Protein AF-Q207V2-F1 (afdb_monomer_lite)

Radius of gyration: 13.91 Å; chains: 1; bounding box: 37×27×40 Å

Foldseek 3Di:
DDAFAAEDDPDPHACLVPQLLVVLLVRLVVCVVVVHQAYEYAHDDQAFLRHGPPDHLVVNLVSLQNSLVNNLVSNDPRRAYEYAAEPQQADDACDQPGRNGNHRGVVVNCVRRVVSHPYYNYDPDD

Sequence (126 aa):
GAVVTVSLGGSTDSPWDKDPTTVGKQVAAWVVAQHLDGVDFDLENLAAGFTAGGMSAQQTVNWIATVSQTASQAIGNGAIISHAPQGPYFGPIGATNTWTGSTGGYASVEKQAGSYITFYNVQFYN

pLDDT: mean 97.13, std 2.63, range [80.75, 98.94]

Secondary structure (DSSP, 8-state):
----EEEEE-TT--GGGS-HHHHHHHHHHHHHHTT-SEEEEE---PBTTTBBTTB-HHHHHHHHHHHHHHHHHHH-TT-EEEE--BGGGB--TT-SSSTTGGGTBHHHHHHHHGGG--EE--B---

Organism: Physarum polycephalum (NCBI:txid5791)

InterPro domains:
  IPR001223 Glycoside hydrolase family 18, catalytic domain [PS51910] (1-126)
  IPR001579 Glycosyl hydrolase family 18, active site [PS01095] (36-44)
  IPR017853 Glycoside hydrolase superfamily [SSF51445] (2-126)

Structure (mmCIF, N/CA/C/O backbone):
data_AF-Q207V2-F1
#
_entry.id   AF-Q207V2-F1
#
loop_
_atom_site.group_PDB
_atom_site.id
_atom_site.type_symbol
_atom_site.label_atom_id
_atom_site.label_alt_id
_atom_site.label_comp_id
_atom_site.label_asym_id
_atom_site.label_entity_id
_atom_site.label_seq_id
_atom_site.pdbx_PDB_ins_code
_atom_site.Cartn_x
_atom_site.Cartn_y
_atom_site.Cartn_z
_atom_site.occupancy
_atom_site.B_iso_or_equiv
_atom_site.auth_seq_id
_atom_site.auth_comp_id
_atom_site.auth_asym_id
_atom_site.auth_atom_id
_atom_site.pdbx_PDB_model_num
ATOM 1 N N . GLY A 1 1 ? -4.101 -7.800 24.129 1.00 89.56 1 GLY A N 1
ATOM 2 C CA . GLY A 1 1 ? -4.801 -8.984 23.593 1.00 89.56 1 GLY A CA 1
ATOM 3 C C . GLY A 1 1 ? -4.189 -9.350 22.259 1.00 89.56 1 GLY A C 1
ATOM 4 O O . GLY A 1 1 ? -3.174 -8.755 21.913 1.00 89.56 1 GLY A O 1
ATOM 5 N N . ALA A 1 2 ? -4.771 -10.311 21.540 1.00 94.44 2 ALA A N 1
ATOM 6 C CA . ALA A 1 2 ? -4.440 -10.524 20.130 1.00 94.44 2 ALA A CA 1
ATOM 7 C C . ALA A 1 2 ? -4.988 -9.366 19.279 1.00 94.44 2 ALA A C 1
ATOM 9 O O . ALA A 1 2 ? -5.979 -8.756 19.675 1.00 94.44 2 ALA A O 1
ATOM 10 N N . VAL A 1 3 ? -4.330 -9.087 18.153 1.00 97.19 3 VAL A N 1
ATOM 11 C CA . VAL A 1 3 ? -4.760 -8.115 17.136 1.00 97.19 3 VAL A CA 1
ATOM 12 C C . VAL A 1 3 ? -5.492 -8.873 16.032 1.00 97.19 3 VAL A C 1
ATOM 14 O O . VAL A 1 3 ? -5.018 -9.928 15.606 1.00 97.19 3 VAL A O 1
ATOM 17 N N . VAL A 1 4 ? -6.624 -8.347 15.571 1.00 98.00 4 VAL A N 1
ATOM 18 C CA . VAL A 1 4 ? -7.422 -8.914 14.480 1.00 98.00 4 VAL A CA 1
ATOM 19 C C . VAL A 1 4 ? -7.606 -7.866 13.388 1.00 98.00 4 VAL A C 1
ATOM 21 O O . VAL A 1 4 ? -8.188 -6.807 13.616 1.00 98.00 4 VAL A O 1
ATOM 24 N N . THR A 1 5 ? -7.131 -8.174 12.184 1.00 98.38 5 THR A N 1
ATOM 25 C CA . THR A 1 5 ? -7.248 -7.314 11.002 1.00 98.38 5 THR A CA 1
ATOM 26 C C . THR A 1 5 ? -8.018 -8.012 9.887 1.00 98.38 5 THR A C 1
ATOM 28 O O . THR A 1 5 ? -8.132 -9.239 9.851 1.00 98.38 5 THR A O 1
ATOM 31 N N . VAL A 1 6 ? -8.562 -7.218 8.967 1.00 98.38 6 VAL A N 1
ATOM 32 C CA . VAL A 1 6 ? -9.090 -7.714 7.689 1.00 98.38 6 VAL A CA 1
ATOM 33 C C . VAL A 1 6 ? -8.000 -7.682 6.633 1.00 98.38 6 VAL A C 1
ATOM 35 O O . VAL A 1 6 ? -7.251 -6.715 6.602 1.00 98.38 6 VAL A O 1
ATOM 38 N N . SER A 1 7 ? -7.923 -8.678 5.751 1.00 98.25 7 SER A N 1
ATOM 39 C CA . SER A 1 7 ? -7.050 -8.599 4.574 1.00 98.25 7 SER A CA 1
ATOM 40 C C . SER A 1 7 ? -7.861 -8.227 3.330 1.00 98.25 7 SER A C 1
ATOM 42 O O . SER A 1 7 ? -8.935 -8.788 3.099 1.00 98.25 7 SER A O 1
ATOM 44 N N . LEU A 1 8 ? -7.378 -7.246 2.566 1.00 97.75 8 LEU A N 1
ATOM 45 C CA . LEU A 1 8 ? -7.957 -6.788 1.304 1.00 97.75 8 LEU A CA 1
ATOM 46 C C . LEU A 1 8 ? -7.009 -7.132 0.155 1.00 97.75 8 LEU A C 1
ATOM 48 O O . LEU A 1 8 ? -5.850 -6.719 0.175 1.00 97.75 8 LEU A O 1
ATOM 52 N N . GLY A 1 9 ? -7.535 -7.815 -0.864 1.00 95.81 9 GLY A N 1
ATOM 53 C CA . GLY A 1 9 ? -6.771 -8.299 -2.011 1.00 95.81 9 GLY A CA 1
ATOM 54 C C . GLY A 1 9 ? -6.655 -9.823 -2.011 1.00 95.81 9 GLY A C 1
ATOM 55 O O . GLY A 1 9 ? -7.665 -10.533 -2.030 1.00 95.81 9 GLY A O 1
ATOM 56 N N . GLY A 1 10 ? -5.424 -10.317 -2.009 1.00 94.12 10 GLY A N 1
ATOM 57 C CA . GLY A 1 10 ? -5.084 -11.711 -2.249 1.00 94.12 10 GLY A CA 1
ATOM 58 C C . GLY A 1 10 ? -5.120 -12.066 -3.733 1.00 94.12 10 GLY A C 1
ATOM 59 O O . GLY A 1 10 ? -5.348 -11.226 -4.606 1.00 94.12 10 GLY A O 1
ATOM 60 N N . SER A 1 11 ? -4.930 -13.350 -4.030 1.00 90.12 11 SER A N 1
ATOM 61 C CA . SER A 1 11 ? -4.704 -13.818 -5.407 1.00 90.12 11 SER A CA 1
ATOM 62 C C . SER A 1 11 ? -5.807 -13.469 -6.423 1.00 90.12 11 SER A C 1
ATOM 64 O O . SER A 1 11 ? -5.525 -13.403 -7.621 1.00 90.12 11 SER A O 1
ATOM 66 N N . THR A 1 12 ? -7.053 -13.236 -5.983 1.00 90.38 12 THR A N 1
ATOM 67 C CA . THR A 1 12 ? -8.218 -13.054 -6.872 1.00 90.38 12 THR A CA 1
ATOM 68 C C . THR A 1 12 ? -8.856 -11.665 -6.859 1.00 90.38 12 THR A C 1
ATOM 70 O O . THR A 1 12 ? -9.656 -11.387 -7.751 1.00 90.38 12 THR A O 1
ATOM 73 N N . ASP A 1 13 ? -8.557 -10.804 -5.881 1.00 90.56 13 ASP A N 1
ATOM 74 C CA . ASP A 1 13 ? -9.082 -9.429 -5.847 1.00 90.56 13 ASP A CA 1
ATOM 75 C C . ASP A 1 13 ? -7.964 -8.440 -6.181 1.00 90.56 13 ASP A C 1
ATOM 77 O O . ASP A 1 13 ? -6.904 -8.419 -5.565 1.00 90.56 13 ASP A O 1
ATOM 81 N N . SER A 1 14 ? -8.179 -7.635 -7.216 1.00 91.12 14 SER A N 1
ATOM 82 C CA . SER A 1 14 ? -7.171 -6.741 -7.784 1.00 91.12 14 SER A CA 1
ATOM 83 C C . SER A 1 14 ? -7.784 -5.356 -7.979 1.00 91.12 14 SER A C 1
ATOM 85 O O . SER A 1 14 ? -8.298 -5.062 -9.057 1.00 91.12 14 SER A O 1
ATOM 87 N N . PRO A 1 15 ? -7.750 -4.484 -6.952 1.00 94.81 15 PRO A N 1
ATOM 88 C CA . PRO A 1 15 ? -8.468 -3.205 -6.936 1.00 94.81 15 PRO A CA 1
ATOM 89 C C . PRO A 1 15 ? -7.784 -2.097 -7.759 1.00 94.81 15 PRO A C 1
ATOM 91 O O . PRO A 1 15 ? -8.018 -0.914 -7.517 1.00 94.81 15 PRO A O 1
ATOM 94 N N . TRP A 1 16 ? -6.922 -2.455 -8.712 1.00 95.44 16 TRP A N 1
ATOM 95 C CA . TRP A 1 16 ? -6.063 -1.524 -9.451 1.00 95.44 16 TRP A CA 1
ATOM 96 C C . TRP A 1 16 ? -6.827 -0.566 -10.375 1.00 95.44 16 TRP A C 1
ATOM 98 O O . TRP A 1 16 ? -6.286 0.463 -10.769 1.00 95.44 16 TRP A O 1
ATOM 108 N N . ASP A 1 17 ? -8.075 -0.889 -10.710 1.00 94.50 17 ASP A N 1
ATOM 109 C CA . ASP A 1 17 ? -8.997 -0.060 -11.490 1.00 94.50 17 ASP A CA 1
ATOM 110 C C . ASP A 1 17 ? -9.859 0.879 -10.623 1.00 94.50 17 ASP A C 1
ATOM 112 O O . ASP A 1 17 ? -10.614 1.699 -11.151 1.00 94.50 17 ASP A O 1
ATOM 116 N N . LYS A 1 18 ? -9.752 0.783 -9.292 1.00 96.75 18 LYS A N 1
ATOM 117 C CA . LYS A 1 18 ? -10.532 1.573 -8.332 1.00 96.75 18 LYS A CA 1
ATOM 118 C C . LYS A 1 18 ? -9.733 2.771 -7.819 1.00 96.75 18 LYS A C 1
ATOM 120 O O . LYS A 1 18 ? -8.506 2.754 -7.745 1.00 96.75 18 LYS A O 1
ATOM 125 N N . ASP A 1 19 ? -10.447 3.811 -7.394 1.00 98.25 19 ASP A N 1
ATOM 126 C CA . ASP A 1 19 ? -9.848 4.963 -6.718 1.00 98.25 19 ASP A CA 1
ATOM 127 C C . ASP A 1 19 ? -9.327 4.565 -5.316 1.00 98.25 19 ASP A C 1
ATOM 129 O O . ASP A 1 19 ? -10.118 4.102 -4.484 1.00 98.25 19 ASP A O 1
ATOM 133 N N . PRO A 1 20 ? -8.029 4.760 -5.007 1.00 98.56 20 PRO A N 1
ATOM 134 C CA . PRO A 1 20 ? -7.429 4.297 -3.752 1.00 98.56 20 PRO A CA 1
ATOM 135 C C . PRO A 1 20 ? -8.006 5.007 -2.523 1.00 98.56 20 PRO A C 1
ATOM 137 O O . PRO A 1 20 ? -8.095 4.414 -1.449 1.00 98.56 20 PRO A O 1
ATOM 140 N N . THR A 1 21 ? -8.454 6.259 -2.668 1.00 98.75 21 THR A N 1
ATOM 141 C CA . THR A 1 21 ? -9.104 6.997 -1.574 1.00 98.75 21 THR A CA 1
ATOM 142 C C . THR A 1 21 ? -10.451 6.360 -1.227 1.00 98.75 21 THR A C 1
ATOM 144 O O . THR A 1 21 ? -10.798 6.187 -0.058 1.00 98.75 21 THR A O 1
ATOM 147 N N . THR A 1 22 ? -11.225 5.992 -2.244 1.00 98.62 22 THR A N 1
ATOM 148 C CA . THR A 1 22 ? -12.524 5.336 -2.092 1.00 98.62 22 THR A CA 1
ATOM 149 C C . THR A 1 22 ? -12.358 3.949 -1.481 1.00 98.62 22 THR A C 1
ATOM 151 O O . THR A 1 22 ? -13.040 3.647 -0.502 1.00 98.62 22 THR A O 1
ATOM 154 N N . VAL A 1 23 ? -11.408 3.147 -1.978 1.00 98.56 23 VAL A N 1
ATOM 155 C CA . VAL A 1 23 ? -11.080 1.830 -1.403 1.00 98.56 23 VAL A CA 1
ATOM 156 C C . VAL A 1 23 ? -10.664 1.964 0.064 1.00 98.56 23 VAL A C 1
ATOM 158 O O . VAL A 1 23 ? -11.227 1.286 0.923 1.00 98.56 23 VAL A O 1
ATOM 161 N N . GLY A 1 24 ? -9.750 2.891 0.376 1.00 98.69 24 GLY A N 1
ATOM 162 C CA . GLY A 1 24 ? -9.263 3.120 1.738 1.00 98.69 24 GLY A CA 1
ATOM 163 C C . GLY A 1 24 ? -10.380 3.500 2.713 1.00 98.69 24 GLY A C 1
ATOM 164 O O . GLY A 1 24 ? -10.450 2.968 3.819 1.00 98.69 24 GLY A O 1
ATOM 165 N N . LYS A 1 25 ? -11.315 4.362 2.291 1.00 98.75 25 LYS A N 1
ATOM 166 C CA . LYS A 1 25 ? -12.491 4.728 3.102 1.00 98.75 25 LYS A CA 1
ATOM 167 C C . LYS A 1 25 ? -13.456 3.562 3.297 1.00 98.75 25 LYS A C 1
ATOM 169 O O . LYS A 1 25 ? -14.002 3.411 4.387 1.00 98.75 25 LYS A O 1
ATOM 174 N N . GLN A 1 26 ? -13.686 2.757 2.261 1.00 98.56 26 GLN A N 1
ATOM 175 C CA . GLN A 1 26 ? -14.598 1.615 2.333 1.00 98.56 26 GLN A CA 1
ATOM 176 C C . GLN A 1 26 ? -14.079 0.539 3.286 1.00 98.56 26 GLN A C 1
ATOM 178 O O . GLN A 1 26 ? -14.830 0.090 4.153 1.00 98.56 26 GLN A O 1
ATOM 183 N N . VAL A 1 27 ? -12.799 0.165 3.178 1.00 98.38 27 VAL A N 1
ATOM 184 C CA . VAL A 1 27 ? -12.218 -0.831 4.087 1.00 98.38 27 VAL A CA 1
ATOM 185 C C . VAL A 1 27 ? -12.138 -0.300 5.517 1.00 98.38 27 VAL A C 1
ATOM 187 O O . VAL A 1 27 ? -12.481 -1.023 6.445 1.00 98.38 27 VAL A O 1
ATOM 190 N N . ALA A 1 28 ? -11.816 0.985 5.709 1.00 98.69 28 ALA A N 1
ATOM 191 C CA . ALA A 1 28 ? -11.840 1.616 7.027 1.00 98.69 28 ALA A CA 1
ATOM 192 C C . ALA A 1 28 ? -13.235 1.589 7.670 1.00 98.69 28 ALA A C 1
ATOM 194 O O . ALA A 1 28 ? -13.373 1.224 8.836 1.00 98.69 28 ALA A O 1
ATOM 195 N N . ALA A 1 29 ? -14.280 1.924 6.907 1.00 98.62 29 ALA A N 1
ATOM 196 C CA . ALA A 1 29 ? -15.655 1.857 7.394 1.00 98.62 29 ALA A CA 1
ATOM 197 C C . ALA A 1 29 ? -16.038 0.429 7.812 1.00 98.62 29 ALA A C 1
ATOM 199 O O . ALA A 1 29 ? -16.716 0.245 8.823 1.00 98.62 29 ALA A O 1
ATOM 200 N N . TRP A 1 30 ? -15.573 -0.581 7.070 1.00 98.38 30 TRP A N 1
ATOM 201 C CA . TRP A 1 30 ? -15.794 -1.981 7.419 1.00 98.38 30 TRP A CA 1
ATOM 202 C C . TRP A 1 30 ? -15.042 -2.388 8.692 1.00 98.38 30 TRP A C 1
ATOM 204 O O . TRP A 1 30 ? -15.655 -2.956 9.591 1.00 98.38 30 TRP A O 1
ATOM 214 N N . VAL A 1 31 ? -13.758 -2.028 8.813 1.00 98.69 31 VAL A N 1
ATOM 215 C CA . VAL A 1 31 ? -12.936 -2.251 10.018 1.00 98.69 31 VAL A CA 1
ATOM 216 C C . VAL A 1 31 ? -13.629 -1.695 11.262 1.00 98.69 31 VAL A C 1
ATOM 218 O O . VAL A 1 31 ? -13.805 -2.416 12.243 1.00 98.69 31 VAL A O 1
ATOM 221 N N . VAL A 1 32 ? -14.100 -0.445 11.200 1.00 98.38 32 VAL A N 1
ATOM 222 C CA . VAL A 1 32 ? -14.808 0.202 12.316 1.00 98.38 32 VAL A CA 1
ATOM 223 C C . VAL A 1 32 ? -16.128 -0.507 12.627 1.00 98.38 32 VAL A C 1
ATOM 225 O O . VAL A 1 32 ? -16.421 -0.770 13.792 1.00 98.38 32 VAL A O 1
ATOM 228 N N . ALA A 1 33 ? -16.917 -0.852 11.604 1.00 98.50 33 ALA A N 1
ATOM 229 C CA . ALA A 1 33 ? -18.204 -1.524 11.781 1.00 98.50 33 ALA A CA 1
ATOM 230 C C . ALA A 1 33 ? -18.078 -2.938 12.373 1.00 98.50 33 ALA A C 1
ATOM 232 O O . ALA A 1 33 ? -19.004 -3.401 13.033 1.00 98.50 33 ALA A O 1
ATOM 233 N N . GLN A 1 34 ? -16.957 -3.621 12.126 1.00 98.44 34 GLN A N 1
ATOM 234 C CA . GLN A 1 34 ? -16.680 -4.965 12.642 1.00 98.44 34 GLN A CA 1
ATOM 235 C C . GLN A 1 34 ? -15.829 -4.969 13.920 1.00 98.44 34 GLN A C 1
ATOM 237 O O . GLN A 1 34 ? -15.495 -6.042 14.416 1.00 98.44 34 GLN A O 1
ATOM 242 N N . HIS A 1 35 ? -15.497 -3.795 14.467 1.00 97.25 35 HIS A N 1
ATOM 243 C CA . HIS A 1 35 ? -14.650 -3.650 15.656 1.00 97.25 35 HIS A CA 1
ATOM 244 C C . HIS A 1 35 ? -13.28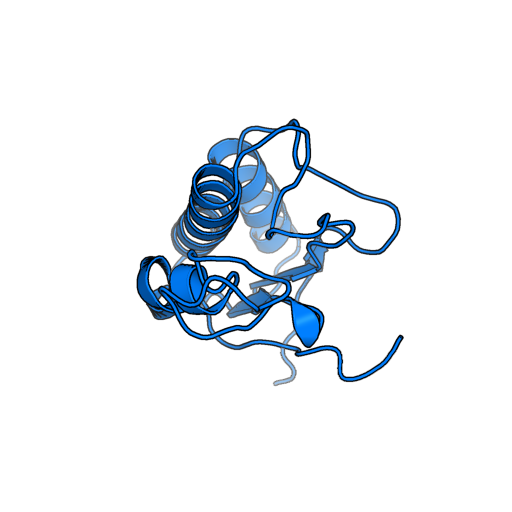0 -4.336 15.521 1.00 97.25 35 HIS A C 1
ATOM 246 O O . HIS A 1 35 ? -12.793 -4.951 16.469 1.00 97.25 35 HIS A O 1
ATOM 252 N N . LEU A 1 36 ? -12.674 -4.245 14.337 1.00 98.50 36 LEU A N 1
ATOM 253 C CA . LEU A 1 36 ? -11.334 -4.766 14.079 1.00 98.50 36 LEU A CA 1
ATOM 254 C C . LEU A 1 36 ? -10.260 -3.721 14.379 1.00 98.50 36 LEU A C 1
ATOM 256 O O . LEU A 1 36 ? -10.528 -2.521 14.415 1.00 98.50 36 LEU A O 1
ATOM 260 N N . ASP A 1 37 ? -9.025 -4.187 14.540 1.00 98.56 37 ASP A N 1
ATOM 261 C CA . ASP A 1 37 ? -7.878 -3.341 14.874 1.00 98.56 37 ASP A CA 1
ATOM 262 C C . ASP A 1 37 ? -7.254 -2.666 13.640 1.00 98.56 37 ASP A C 1
ATOM 264 O O . ASP A 1 37 ? -6.440 -1.748 13.770 1.00 98.56 37 ASP A O 1
ATOM 268 N N . GLY A 1 38 ? -7.599 -3.115 12.428 1.00 98.69 38 GLY A N 1
ATOM 269 C CA . GLY A 1 38 ? -6.974 -2.598 11.219 1.00 98.69 38 GLY A CA 1
ATOM 270 C C . GLY A 1 38 ? -7.176 -3.415 9.947 1.00 98.69 38 GLY A C 1
ATOM 271 O O . GLY A 1 38 ? -8.053 -4.279 9.866 1.00 98.69 38 GLY A O 1
ATOM 272 N N . VAL A 1 39 ? -6.337 -3.127 8.952 1.00 98.81 39 VAL A N 1
ATOM 273 C CA . VAL A 1 39 ? -6.354 -3.736 7.616 1.00 98.81 39 VAL A CA 1
ATOM 274 C C . VAL A 1 39 ? -4.950 -4.158 7.182 1.00 98.81 39 VAL A C 1
ATOM 276 O O . VAL A 1 39 ? -3.976 -3.438 7.387 1.00 98.81 39 VAL A O 1
ATOM 279 N N . ASP A 1 40 ? -4.873 -5.324 6.555 1.00 98.81 40 ASP A N 1
ATOM 280 C CA . ASP A 1 40 ? -3.738 -5.815 5.789 1.00 98.81 40 ASP A CA 1
ATOM 281 C C . ASP A 1 40 ? -4.037 -5.670 4.288 1.00 98.81 40 ASP A C 1
ATOM 283 O O . ASP A 1 40 ? -5.068 -6.124 3.797 1.00 98.81 40 ASP A O 1
ATOM 287 N N . PHE A 1 41 ? -3.159 -5.000 3.554 1.00 98.75 41 PHE A N 1
ATOM 288 C CA . PHE A 1 41 ? -3.263 -4.838 2.108 1.00 98.75 41 PHE A CA 1
ATOM 289 C C . PHE A 1 41 ? -2.402 -5.893 1.406 1.00 98.75 41 PHE A C 1
ATOM 291 O O . PHE A 1 41 ? -1.206 -5.688 1.169 1.00 98.75 41 PHE A O 1
ATOM 298 N N . ASP A 1 42 ? -3.026 -7.013 1.050 1.00 98.44 42 ASP A N 1
ATOM 299 C CA . ASP A 1 42 ? -2.424 -8.095 0.269 1.00 98.44 42 ASP A CA 1
ATOM 300 C C . ASP A 1 42 ? -2.577 -7.810 -1.232 1.00 98.44 42 ASP A C 1
ATOM 302 O O . ASP A 1 42 ? -3.399 -8.381 -1.948 1.00 98.44 42 ASP A O 1
ATOM 306 N N . LEU A 1 43 ? -1.851 -6.794 -1.697 1.00 97.88 43 LEU A N 1
ATOM 307 C CA . LEU A 1 43 ? -1.965 -6.282 -3.059 1.00 97.88 43 LEU A CA 1
ATOM 308 C C . LEU A 1 43 ? -1.019 -7.035 -3.995 1.00 97.88 43 LEU A C 1
ATOM 310 O O . LEU A 1 43 ? 0.181 -6.747 -4.052 1.00 97.88 43 LEU A O 1
ATOM 314 N N . GLU A 1 44 ? -1.583 -7.972 -4.751 1.00 94.44 44 GLU A N 1
ATOM 315 C CA . GLU A 1 44 ? -0.841 -8.877 -5.627 1.00 94.44 44 GLU A CA 1
ATOM 316 C C . GLU A 1 44 ? -1.064 -8.600 -7.126 1.00 94.44 44 GLU A C 1
ATOM 318 O O . GLU A 1 44 ? -1.702 -7.622 -7.529 1.00 94.44 44 GLU A O 1
ATOM 323 N N . ASN A 1 45 ? -0.513 -9.478 -7.972 1.00 92.31 45 ASN A N 1
ATOM 324 C CA . ASN A 1 45 ? -0.622 -9.433 -9.433 1.00 92.31 45 ASN A CA 1
ATOM 325 C C . ASN A 1 45 ? 0.013 -8.186 -10.078 1.00 92.31 45 ASN A C 1
ATOM 327 O O . ASN A 1 45 ? -0.458 -7.699 -11.110 1.00 92.31 45 ASN A O 1
ATOM 331 N N . LEU A 1 46 ? 1.103 -7.674 -9.494 1.00 95.69 46 LEU A N 1
ATOM 332 C CA . LEU A 1 46 ? 1.909 -6.631 -10.125 1.00 95.69 46 LEU A CA 1
ATOM 333 C C . LEU A 1 46 ? 2.781 -7.248 -11.224 1.00 95.69 46 LEU A C 1
ATOM 335 O O . LEU A 1 46 ? 3.401 -8.296 -11.048 1.00 95.69 46 LEU A O 1
ATOM 339 N N . ALA A 1 47 ? 2.875 -6.566 -12.358 1.00 96.19 47 ALA A N 1
ATOM 340 C CA . ALA A 1 47 ? 3.784 -6.927 -13.433 1.00 96.19 47 ALA A CA 1
ATOM 341 C C . ALA A 1 47 ? 5.187 -6.344 -13.200 1.00 96.19 47 ALA A C 1
ATOM 343 O O . ALA A 1 47 ? 5.372 -5.369 -12.461 1.00 96.19 47 ALA A O 1
ATOM 344 N N . ALA A 1 48 ? 6.176 -6.926 -13.888 1.00 95.62 48 ALA A N 1
ATOM 345 C CA . ALA A 1 48 ? 7.553 -6.441 -13.883 1.00 95.62 48 ALA A CA 1
ATOM 346 C C . ALA A 1 48 ? 7.619 -4.934 -14.190 1.00 95.62 48 ALA A C 1
ATOM 348 O O . ALA A 1 48 ? 6.844 -4.395 -14.982 1.00 95.62 48 ALA A O 1
ATOM 349 N N . GLY A 1 49 ? 8.543 -4.246 -13.527 1.00 96.38 49 GLY A N 1
ATOM 350 C CA . GLY A 1 49 ? 8.581 -2.789 -13.460 1.00 96.38 49 GLY A CA 1
ATOM 351 C C . GLY A 1 49 ? 7.635 -2.200 -12.411 1.00 96.38 49 GLY A C 1
ATOM 352 O O . GLY A 1 49 ? 7.423 -0.993 -12.433 1.00 96.38 49 GLY A O 1
ATOM 353 N N . PHE A 1 50 ? 7.078 -3.019 -11.508 1.00 97.69 50 PHE A N 1
ATOM 354 C CA . PHE A 1 50 ? 6.154 -2.594 -10.448 1.00 97.69 50 PHE A CA 1
ATOM 355 C C . PHE A 1 50 ? 4.901 -1.884 -10.994 1.00 97.69 50 PHE A C 1
ATOM 357 O O . PHE A 1 50 ? 4.506 -0.825 -10.511 1.00 97.69 50 PHE A O 1
ATOM 364 N N . THR A 1 51 ? 4.298 -2.445 -12.045 1.00 97.38 51 THR A N 1
ATOM 365 C CA . THR A 1 51 ? 3.108 -1.883 -12.712 1.00 97.38 51 THR A CA 1
ATOM 366 C C . THR A 1 51 ? 1.859 -2.701 -12.402 1.00 97.38 51 THR A C 1
ATOM 368 O O . THR A 1 51 ? 1.944 -3.915 -12.226 1.00 97.38 51 THR A O 1
ATOM 371 N N . ALA A 1 52 ? 0.690 -2.059 -12.346 1.00 96.12 52 ALA A N 1
ATOM 372 C CA . ALA A 1 52 ? -0.575 -2.737 -12.062 1.00 96.12 52 ALA A CA 1
ATOM 373 C C . ALA A 1 52 ? -1.759 -2.041 -12.746 1.00 96.12 52 ALA A C 1
ATOM 375 O O . ALA A 1 52 ? -1.793 -0.819 -12.814 1.00 96.12 52 ALA A O 1
ATOM 376 N N . GLY A 1 53 ? -2.729 -2.793 -13.279 1.00 92.06 53 GLY A N 1
ATOM 377 C CA . GLY A 1 53 ? -3.961 -2.217 -13.851 1.00 92.06 53 GLY A CA 1
ATOM 378 C C . GLY A 1 53 ? -3.751 -1.155 -14.946 1.00 92.06 53 GLY A C 1
ATOM 379 O O . GLY A 1 53 ? -4.544 -0.229 -15.066 1.00 92.06 53 GLY A O 1
ATOM 380 N N . GLY A 1 54 ? -2.656 -1.235 -15.713 1.00 93.94 54 GLY A N 1
ATOM 381 C CA . GLY A 1 54 ? -2.285 -0.223 -16.714 1.00 93.94 54 GLY A CA 1
ATOM 382 C C . GLY A 1 54 ? -1.611 1.036 -16.147 1.00 93.94 54 GLY A C 1
ATOM 383 O O . GLY A 1 54 ? -1.230 1.922 -16.911 1.00 93.94 54 GLY A O 1
ATOM 384 N N . MET A 1 55 ? -1.418 1.116 -14.829 1.00 97.44 55 MET A N 1
ATOM 385 C CA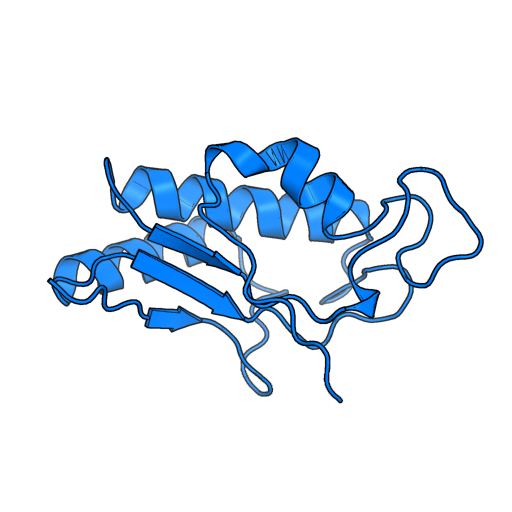 . MET A 1 55 ? -0.665 2.177 -14.170 1.00 97.44 55 MET A CA 1
ATOM 386 C C . MET A 1 55 ? 0.843 2.008 -14.370 1.00 97.44 55 MET A C 1
ATOM 388 O O . MET A 1 55 ? 1.392 0.908 -14.299 1.00 97.44 55 MET A O 1
ATOM 392 N N . SER A 1 56 ? 1.535 3.134 -14.538 1.00 97.75 56 SER A N 1
ATOM 393 C CA . SER A 1 56 ? 2.992 3.194 -14.411 1.00 97.75 56 SER A CA 1
ATOM 394 C C . SER A 1 56 ? 3.453 2.832 -12.994 1.00 97.75 56 SER A C 1
ATOM 396 O O . SER A 1 56 ? 2.677 2.845 -12.035 1.00 97.75 56 SER A O 1
ATOM 398 N N . ALA A 1 57 ? 4.752 2.578 -12.841 1.00 97.62 57 ALA A N 1
ATOM 399 C CA . ALA A 1 57 ? 5.354 2.278 -11.546 1.00 97.62 57 ALA A CA 1
ATOM 400 C C . ALA A 1 57 ? 5.090 3.380 -10.504 1.00 97.62 57 ALA A C 1
ATOM 402 O O . ALA A 1 57 ? 4.688 3.102 -9.378 1.00 97.62 57 ALA A O 1
ATOM 403 N N . GLN A 1 58 ? 5.233 4.650 -10.902 1.00 98.31 58 GLN A N 1
ATOM 404 C CA . GLN A 1 58 ? 4.980 5.784 -10.010 1.00 98.31 58 GLN A CA 1
ATOM 405 C C . GLN A 1 58 ? 3.501 5.907 -9.629 1.00 98.31 58 GLN A C 1
ATOM 407 O O . GLN A 1 58 ? 3.187 6.229 -8.486 1.00 98.31 58 GLN A O 1
ATOM 412 N N . GLN A 1 59 ? 2.586 5.649 -10.566 1.00 98.44 59 GLN A N 1
ATOM 413 C CA . GLN A 1 59 ? 1.154 5.629 -10.263 1.00 98.44 59 GLN A CA 1
ATOM 414 C C . GLN A 1 59 ? 0.805 4.484 -9.307 1.00 98.44 59 GLN A C 1
ATOM 416 O O . GLN A 1 59 ? 0.030 4.704 -8.387 1.00 98.44 59 GLN A O 1
ATOM 421 N N . THR A 1 60 ? 1.432 3.316 -9.463 1.00 98.56 60 THR A N 1
ATOM 422 C CA . THR A 1 60 ? 1.253 2.165 -8.565 1.00 98.56 60 THR A CA 1
ATOM 423 C C . THR A 1 60 ? 1.750 2.481 -7.150 1.00 98.56 60 THR A C 1
ATOM 425 O O . THR A 1 60 ? 1.018 2.278 -6.186 1.00 98.56 60 THR A O 1
ATOM 428 N N . VAL A 1 61 ? 2.942 3.079 -7.007 1.00 98.69 61 VAL A N 1
ATOM 429 C CA . VAL A 1 61 ? 3.453 3.571 -5.710 1.00 98.69 61 VAL A CA 1
ATOM 430 C C . VAL A 1 61 ? 2.486 4.575 -5.078 1.00 98.69 61 VAL A C 1
ATOM 432 O O . VAL A 1 61 ? 2.139 4.438 -3.907 1.00 98.69 61 VAL A O 1
ATOM 435 N N . ASN A 1 62 ? 2.019 5.559 -5.854 1.00 98.75 62 ASN A N 1
ATOM 436 C CA . ASN A 1 62 ? 1.076 6.564 -5.366 1.00 98.75 62 ASN A CA 1
ATOM 437 C C . ASN A 1 62 ? -0.249 5.932 -4.931 1.00 98.75 62 ASN A C 1
ATOM 439 O O . ASN A 1 62 ? -0.781 6.310 -3.894 1.00 98.75 62 ASN A O 1
ATOM 443 N N . TRP A 1 63 ? -0.763 4.964 -5.692 1.00 98.69 63 TRP A N 1
ATOM 444 C CA . TRP A 1 63 ? -2.000 4.259 -5.372 1.00 98.69 63 TRP A CA 1
ATOM 445 C C . TRP A 1 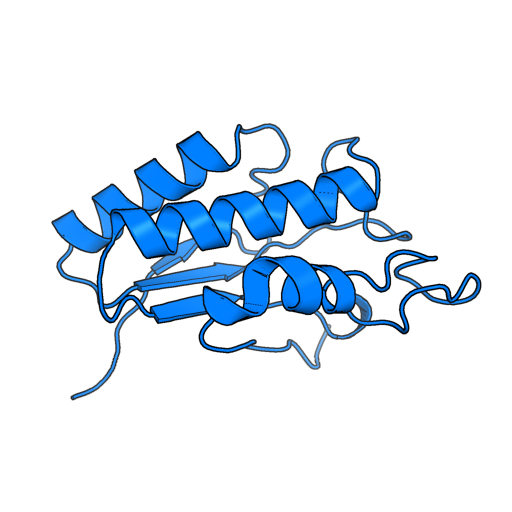63 ? -1.893 3.557 -4.015 1.00 98.69 63 TRP A C 1
ATOM 447 O O . TRP A 1 63 ? -2.737 3.772 -3.144 1.00 98.69 63 TRP A O 1
ATOM 457 N N . ILE A 1 64 ? -0.810 2.798 -3.807 1.00 98.81 64 ILE A N 1
ATOM 458 C CA . ILE A 1 64 ? -0.554 2.077 -2.554 1.00 98.81 64 ILE A CA 1
ATOM 459 C C . ILE A 1 64 ? -0.391 3.075 -1.397 1.00 98.81 64 ILE A C 1
ATOM 461 O O . ILE A 1 64 ? -1.060 2.950 -0.379 1.00 98.81 64 ILE A O 1
ATOM 465 N N . ALA A 1 65 ? 0.414 4.126 -1.570 1.00 98.88 65 ALA A N 1
ATOM 466 C CA . ALA A 1 65 ? 0.594 5.158 -0.550 1.00 98.88 65 ALA A CA 1
ATOM 467 C C . ALA A 1 65 ? -0.730 5.846 -0.156 1.00 98.88 65 ALA A C 1
ATOM 469 O O . ALA A 1 65 ? -0.997 6.064 1.029 1.00 98.88 65 ALA A O 1
ATOM 470 N N . THR A 1 66 ? -1.576 6.175 -1.139 1.00 98.94 66 THR A N 1
ATOM 471 C CA . THR A 1 66 ? -2.868 6.833 -0.906 1.00 98.94 66 THR A CA 1
ATOM 472 C C . THR A 1 66 ? -3.847 5.928 -0.168 1.00 98.94 66 THR A C 1
ATOM 474 O O . THR A 1 66 ? -4.523 6.414 0.744 1.00 98.94 66 THR A O 1
ATOM 477 N N . VAL A 1 67 ? -3.933 4.636 -0.509 1.00 98.88 67 VAL A N 1
ATOM 478 C CA . VAL A 1 67 ? -4.851 3.726 0.191 1.00 98.88 67 VAL A CA 1
ATOM 479 C C . VAL A 1 67 ? -4.422 3.524 1.650 1.00 98.88 67 VAL A C 1
ATOM 481 O O . VAL 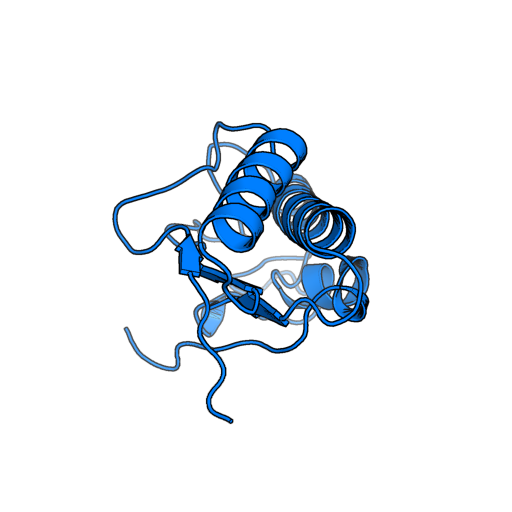A 1 67 ? -5.275 3.619 2.534 1.00 98.88 67 VAL A O 1
ATOM 484 N N . SER A 1 68 ? -3.117 3.378 1.926 1.00 98.81 68 SER A N 1
ATOM 485 C CA . SER A 1 68 ? -2.580 3.225 3.289 1.00 98.81 68 SER A CA 1
ATOM 486 C C . SER A 1 68 ? -2.856 4.458 4.145 1.00 98.81 68 SER A C 1
ATOM 488 O O . SER A 1 68 ? -3.410 4.348 5.240 1.00 98.81 68 SER A O 1
ATOM 490 N N . GLN A 1 69 ? -2.531 5.649 3.628 1.00 98.81 69 GLN A N 1
ATOM 491 C CA . GLN A 1 69 ? -2.790 6.911 4.320 1.00 98.81 69 GLN A CA 1
ATOM 492 C C . GLN A 1 69 ? -4.284 7.091 4.602 1.00 98.81 69 GLN A C 1
ATOM 494 O O . GLN A 1 69 ? -4.669 7.432 5.722 1.00 98.81 69 GLN A O 1
ATOM 499 N N . THR A 1 70 ? -5.126 6.854 3.594 1.00 98.88 70 THR A N 1
ATOM 500 C CA . THR A 1 70 ? -6.571 7.060 3.716 1.00 98.88 70 THR A CA 1
ATOM 501 C C . THR A 1 70 ? -7.183 6.104 4.733 1.00 98.88 70 THR A C 1
ATOM 503 O O . THR A 1 70 ? -7.961 6.545 5.578 1.00 98.88 70 THR A O 1
ATOM 506 N N . ALA A 1 71 ? -6.824 4.818 4.687 1.00 98.81 71 ALA A N 1
ATOM 507 C CA . ALA A 1 71 ? -7.321 3.831 5.639 1.00 98.81 71 ALA A CA 1
ATOM 508 C C . ALA A 1 71 ? -6.858 4.146 7.069 1.00 98.81 71 ALA A C 1
ATOM 510 O O . ALA A 1 71 ? -7.690 4.194 7.972 1.00 98.81 71 ALA A O 1
ATOM 511 N N . SER A 1 72 ? -5.569 4.456 7.262 1.00 98.75 72 SER A N 1
ATOM 512 C CA . SER A 1 72 ? -5.009 4.858 8.562 1.00 98.75 72 SER A CA 1
ATOM 513 C C . SER A 1 72 ? -5.783 6.030 9.176 1.00 98.75 72 SER A C 1
ATOM 515 O O . SER A 1 72 ? -6.260 5.955 10.308 1.00 98.75 72 SER A O 1
ATOM 517 N N . GLN A 1 73 ? -5.984 7.100 8.400 1.00 98.56 73 GLN A N 1
ATOM 518 C CA . GLN A 1 73 ? -6.684 8.301 8.862 1.00 98.56 73 GLN 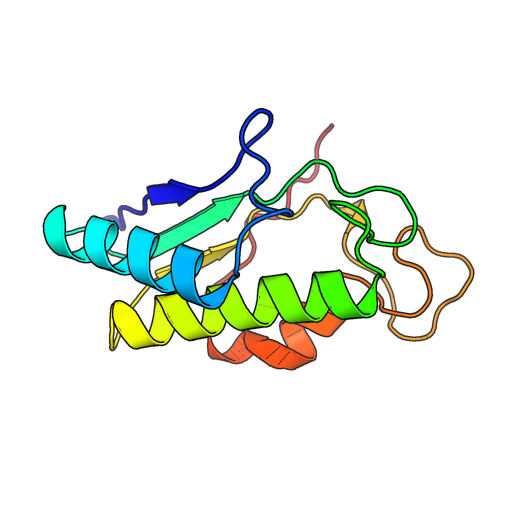A CA 1
ATOM 519 C C . GLN A 1 73 ? -8.173 8.058 9.131 1.00 98.56 73 GLN A C 1
ATOM 521 O O . GLN A 1 73 ? -8.720 8.635 10.069 1.00 98.56 73 GLN A O 1
ATOM 526 N N . ALA A 1 74 ? -8.832 7.233 8.314 1.00 98.62 74 ALA A N 1
ATOM 527 C CA . ALA A 1 74 ? -10.261 6.959 8.437 1.00 98.62 74 ALA A CA 1
ATOM 528 C C . ALA A 1 74 ? -10.596 5.986 9.581 1.00 98.62 74 ALA A C 1
ATOM 530 O O . ALA A 1 74 ? -11.656 6.130 10.186 1.00 98.62 74 ALA A O 1
ATOM 531 N N . ILE A 1 75 ? -9.715 5.027 9.894 1.00 98.62 75 ILE A N 1
ATOM 532 C CA . ILE A 1 75 ? -9.856 4.148 11.070 1.00 98.62 75 ILE A CA 1
ATOM 533 C C . ILE A 1 75 ? -9.546 4.938 12.349 1.00 98.62 75 ILE A C 1
ATOM 535 O O . ILE A 1 75 ? -10.266 4.828 13.340 1.00 98.62 75 ILE A O 1
ATOM 539 N N . GLY A 1 76 ? -8.511 5.782 12.311 1.00 97.12 76 GLY A N 1
ATOM 540 C CA . GLY A 1 76 ? -8.133 6.668 13.405 1.00 97.12 76 GLY A CA 1
ATOM 541 C C . GLY A 1 76 ? -6.906 6.197 14.186 1.00 97.12 76 GLY A C 1
ATOM 542 O O . GLY A 1 76 ? -6.135 5.341 13.755 1.00 97.12 76 GLY A O 1
ATOM 543 N N . ASN A 1 77 ? -6.681 6.821 15.343 1.00 94.69 77 ASN A N 1
ATOM 544 C CA . ASN A 1 77 ? -5.467 6.601 16.123 1.00 94.69 77 ASN A CA 1
ATOM 545 C C . ASN A 1 77 ? -5.355 5.146 16.606 1.00 94.69 77 ASN A C 1
ATOM 547 O O . ASN A 1 77 ? -6.283 4.625 17.219 1.00 94.69 77 ASN A O 1
ATOM 551 N N . GLY A 1 78 ? -4.192 4.532 16.386 1.00 94.50 78 GLY A N 1
ATOM 552 C CA . GLY A 1 78 ? -3.935 3.137 16.749 1.00 94.50 78 GLY A CA 1
ATOM 553 C C . GLY A 1 78 ? -4.316 2.111 15.679 1.00 94.50 78 GLY A C 1
ATOM 554 O O . GLY A 1 78 ? -4.152 0.923 15.936 1.00 94.50 78 GLY A O 1
ATOM 555 N N . ALA A 1 79 ? -4.778 2.544 14.499 1.00 98.00 79 ALA A N 1
ATOM 556 C CA . ALA A 1 79 ? -5.030 1.649 13.373 1.00 98.00 79 ALA A CA 1
ATOM 557 C C . ALA A 1 79 ? -3.778 0.841 13.001 1.00 98.00 79 ALA A C 1
ATOM 559 O O . ALA A 1 79 ? -2.705 1.411 12.779 1.00 98.00 79 ALA A O 1
ATOM 560 N N . ILE A 1 80 ? -3.934 -0.476 12.881 1.00 98.62 80 ILE A N 1
ATOM 561 C CA . ILE A 1 80 ? -2.900 -1.355 12.339 1.00 98.62 80 ILE A CA 1
ATOM 562 C C . ILE A 1 80 ? -3.059 -1.411 10.823 1.00 98.62 80 ILE A C 1
ATOM 564 O O . ILE A 1 80 ? -4.048 -1.928 10.311 1.00 98.62 80 ILE A O 1
ATOM 568 N N . ILE A 1 81 ? -2.087 -0.870 10.097 1.00 98.81 81 ILE A N 1
ATOM 569 C CA . ILE A 1 81 ? -2.054 -0.930 8.635 1.00 98.81 81 ILE A CA 1
ATOM 570 C C . ILE A 1 81 ? -0.858 -1.778 8.245 1.00 98.81 81 ILE A C 1
ATOM 572 O O . ILE A 1 81 ? 0.281 -1.349 8.404 1.00 98.81 81 ILE A O 1
ATOM 576 N N . SER A 1 82 ? -1.094 -2.981 7.744 1.00 98.81 82 SER A N 1
ATOM 577 C CA . SER A 1 82 ? -0.030 -3.820 7.202 1.00 98.81 82 SER A CA 1
ATOM 578 C C . SER A 1 82 ? -0.189 -3.999 5.703 1.00 98.81 82 SER A C 1
ATOM 580 O O . SER A 1 82 ? -1.221 -3.681 5.115 1.00 98.81 82 SER A O 1
ATOM 582 N N . HIS A 1 83 ? 0.875 -4.461 5.068 1.00 98.88 83 HIS A N 1
ATOM 583 C CA . HIS A 1 83 ? 0.857 -4.902 3.680 1.00 98.88 83 HIS A CA 1
ATOM 584 C C . HIS A 1 83 ? 1.515 -6.276 3.604 1.00 98.88 83 HIS A C 1
ATOM 586 O O . HIS A 1 83 ? 2.438 -6.545 4.378 1.00 98.88 83 HIS A O 1
ATOM 592 N N . ALA A 1 84 ? 1.131 -7.094 2.626 1.00 98.62 84 ALA A N 1
ATOM 593 C CA . ALA A 1 84 ? 1.743 -8.400 2.375 1.00 98.62 84 ALA A CA 1
ATOM 594 C C . ALA A 1 84 ? 2.494 -8.450 1.026 1.00 98.62 84 ALA A C 1
ATOM 596 O O . ALA A 1 84 ? 2.146 -9.227 0.144 1.00 98.62 84 ALA A O 1
ATOM 597 N N . PRO A 1 85 ? 3.523 -7.609 0.802 1.00 98.38 85 PRO A N 1
ATOM 598 C CA . PRO A 1 85 ? 4.251 -7.600 -0.463 1.00 98.38 85 PRO A CA 1
ATOM 599 C C . PRO A 1 85 ? 5.047 -8.892 -0.684 1.00 98.38 85 PRO A C 1
ATOM 601 O O . PRO A 1 85 ? 5.685 -9.412 0.234 1.00 98.38 85 PRO A O 1
ATOM 604 N N . GLN A 1 86 ? 5.118 -9.349 -1.933 1.00 98.00 86 GLN A N 1
ATOM 605 C CA . GLN A 1 86 ? 6.063 -10.394 -2.330 1.00 98.00 86 GLN A CA 1
ATOM 606 C C . GLN A 1 86 ? 7.500 -9.859 -2.309 1.00 98.00 86 GLN A C 1
ATOM 608 O O . GLN A 1 86 ? 7.743 -8.685 -2.597 1.00 98.00 86 GLN A O 1
ATOM 613 N N . GLY A 1 87 ? 8.476 -10.717 -1.995 1.00 97.56 87 GLY A N 1
ATOM 614 C CA . GLY A 1 87 ? 9.893 -10.330 -1.913 1.00 97.56 87 GLY A CA 1
ATOM 615 C C . GLY A 1 87 ? 10.415 -9.506 -3.110 1.00 97.56 87 GLY A C 1
ATOM 616 O O . GLY A 1 87 ? 11.038 -8.464 -2.886 1.00 97.56 87 GLY A O 1
ATOM 617 N N . PRO A 1 88 ? 10.124 -9.887 -4.374 1.00 96.88 88 PRO A N 1
ATOM 618 C CA . PRO A 1 88 ? 10.548 -9.140 -5.564 1.00 96.88 88 PRO A CA 1
ATOM 619 C C . PRO A 1 88 ? 9.993 -7.715 -5.685 1.00 96.88 88 PRO A C 1
ATOM 621 O O . PRO A 1 88 ? 10.477 -6.947 -6.516 1.00 96.88 88 PRO A O 1
ATOM 624 N N . TYR A 1 89 ? 8.995 -7.337 -4.882 1.00 98.25 89 TYR A N 1
ATOM 625 C CA . TYR A 1 89 ? 8.403 -5.999 -4.898 1.00 98.25 89 TYR A CA 1
ATOM 626 C C . TYR A 1 89 ? 9.262 -4.944 -4.190 1.00 98.25 89 TYR A C 1
ATOM 628 O O . TYR A 1 89 ? 8.935 -3.756 -4.241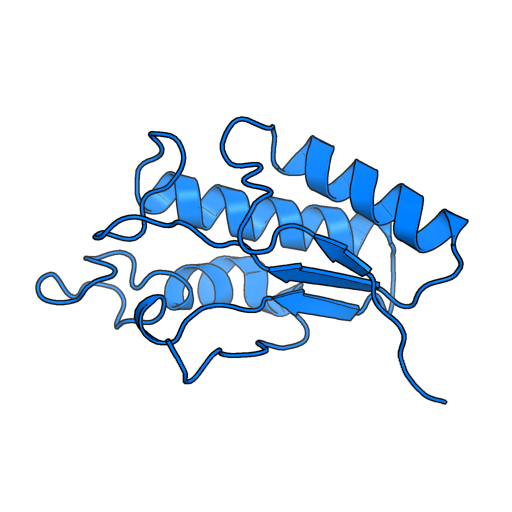 1.00 98.25 89 TYR A O 1
ATOM 636 N N . PHE A 1 90 ? 10.378 -5.343 -3.576 1.00 98.19 90 PHE A N 1
ATOM 637 C CA . PHE A 1 90 ? 11.389 -4.435 -3.046 1.00 98.19 90 PHE A CA 1
ATOM 638 C C . PHE A 1 90 ? 12.609 -4.368 -3.967 1.00 98.19 90 PHE A C 1
ATOM 640 O O . PHE A 1 90 ? 13.130 -5.380 -4.431 1.00 98.19 90 PHE A O 1
ATOM 647 N N . GLY A 1 91 ? 13.120 -3.159 -4.193 1.00 97.31 91 GLY A N 1
ATOM 648 C CA . GLY A 1 91 ? 14.422 -2.955 -4.821 1.00 97.31 91 GLY A CA 1
ATOM 649 C C . GLY A 1 91 ? 15.017 -1.586 -4.489 1.00 97.31 91 GLY A C 1
ATOM 650 O O . GLY A 1 91 ? 14.335 -0.738 -3.913 1.00 97.31 91 GLY A O 1
ATOM 651 N N . PRO A 1 92 ? 16.287 -1.336 -4.842 1.00 97.62 92 PRO A N 1
ATOM 652 C CA . PRO A 1 92 ? 16.911 -0.039 -4.634 1.00 97.62 92 PRO A CA 1
ATOM 653 C C . PRO A 1 92 ? 16.252 1.027 -5.517 1.00 97.62 92 PRO A C 1
ATOM 655 O O . PRO A 1 92 ? 16.127 0.853 -6.731 1.00 97.62 92 PRO A O 1
ATOM 658 N N . ILE A 1 93 ? 15.871 2.155 -4.918 1.00 97.88 93 ILE A N 1
ATOM 659 C CA . ILE A 1 93 ? 15.363 3.316 -5.659 1.00 97.88 93 ILE A CA 1
ATOM 660 C C . ILE A 1 93 ? 16.464 3.820 -6.605 1.00 97.88 93 ILE A C 1
ATOM 662 O O . ILE A 1 93 ? 17.602 4.033 -6.191 1.00 97.88 93 ILE A O 1
ATOM 666 N N . GLY A 1 94 ? 16.117 4.026 -7.874 1.00 96.69 94 GLY A N 1
ATOM 667 C CA . GLY A 1 94 ? 17.020 4.471 -8.937 1.00 96.69 94 GLY A CA 1
ATOM 668 C C . GLY A 1 94 ? 17.715 3.346 -9.710 1.00 96.69 94 GLY A C 1
ATOM 669 O O . GLY A 1 94 ? 18.327 3.628 -10.740 1.00 96.69 94 GLY A O 1
ATOM 670 N N . ALA A 1 95 ? 17.609 2.085 -9.278 1.00 94.31 95 ALA A N 1
ATOM 671 C CA . ALA A 1 95 ? 18.174 0.963 -10.025 1.00 94.31 95 ALA A CA 1
ATOM 672 C C . ALA A 1 95 ? 17.375 0.686 -11.308 1.00 94.31 95 ALA A C 1
ATOM 674 O O . ALA A 1 95 ? 16.151 0.712 -11.313 1.00 94.31 95 ALA A O 1
ATOM 675 N N . THR A 1 96 ? 18.055 0.400 -12.415 1.00 90.38 96 THR A N 1
ATOM 676 C CA . THR A 1 96 ? 17.404 0.107 -13.708 1.00 90.38 96 THR A CA 1
ATOM 677 C C . THR A 1 96 ? 17.463 -1.369 -14.093 1.00 90.38 96 THR A C 1
ATOM 679 O O . THR A 1 96 ? 16.847 -1.771 -15.074 1.00 90.38 96 THR A O 1
ATOM 682 N N . ASN A 1 97 ? 18.181 -2.184 -13.318 1.00 92.06 97 ASN A N 1
ATOM 683 C CA . ASN A 1 97 ? 18.407 -3.610 -13.556 1.00 92.06 97 ASN A CA 1
ATOM 684 C C . ASN A 1 97 ? 17.734 -4.510 -12.501 1.00 92.06 97 ASN A C 1
ATOM 686 O O . ASN A 1 97 ? 18.205 -5.615 -12.238 1.00 92.06 97 ASN A O 1
ATOM 690 N N . THR A 1 98 ? 16.649 -4.040 -11.885 1.00 95.25 98 THR A N 1
ATOM 691 C CA . THR A 1 98 ? 15.865 -4.777 -10.885 1.00 95.25 98 THR A CA 1
ATOM 692 C C . THR A 1 98 ? 14.436 -5.000 -11.361 1.00 95.25 98 THR A C 1
ATOM 694 O O . THR A 1 98 ? 13.940 -4.284 -12.230 1.00 95.25 98 THR A O 1
ATOM 697 N N . TRP A 1 99 ? 13.747 -5.975 -10.761 1.00 96.75 99 TRP A N 1
ATOM 698 C CA . TRP A 1 99 ? 12.354 -6.289 -11.096 1.00 96.75 99 TRP A CA 1
ATOM 699 C C . TRP A 1 99 ? 11.422 -5.081 -10.923 1.00 96.75 99 TRP A C 1
ATOM 701 O O . TRP A 1 99 ? 10.525 -4.873 -11.730 1.00 96.75 99 TRP A O 1
ATOM 711 N N . THR A 1 100 ? 11.664 -4.245 -9.912 1.00 97.12 100 THR A N 1
ATOM 712 C CA . THR A 1 100 ? 10.869 -3.045 -9.599 1.00 97.12 100 THR A CA 1
ATOM 713 C C . THR A 1 100 ? 11.186 -1.823 -10.466 1.00 97.12 100 THR A C 1
ATOM 715 O O . THR A 1 100 ? 10.495 -0.804 -10.376 1.00 97.12 100 THR A O 1
ATOM 718 N N . GLY A 1 101 ? 12.230 -1.894 -11.297 1.00 95.50 101 GLY A N 1
ATOM 719 C CA . GLY A 1 101 ? 12.749 -0.745 -12.032 1.00 95.50 101 GLY A CA 1
ATOM 720 C C . GLY A 1 101 ? 13.177 0.410 -11.117 1.00 95.50 101 GLY A C 1
ATOM 721 O O . GLY A 1 101 ? 13.407 0.247 -9.917 1.00 95.50 101 GLY A O 1
ATOM 722 N N . SER A 1 102 ? 13.240 1.618 -11.682 1.00 96.75 102 SER A N 1
ATOM 723 C CA . SER A 1 102 ? 13.818 2.792 -11.009 1.00 96.75 102 SER A CA 1
ATOM 724 C C . SER A 1 102 ? 13.030 3.288 -9.799 1.00 96.75 102 SER A C 1
ATOM 726 O O . SER A 1 102 ? 13.566 4.063 -9.007 1.00 96.75 102 SER A O 1
ATOM 728 N N . THR A 1 103 ? 11.788 2.844 -9.609 1.00 97.12 103 THR A N 1
ATOM 729 C CA . THR A 1 103 ? 11.007 3.217 -8.422 1.00 97.12 103 THR A CA 1
ATOM 730 C C . THR A 1 103 ? 11.434 2.455 -7.174 1.00 97.12 103 THR A C 1
ATOM 732 O O . THR A 1 103 ? 11.177 2.926 -6.074 1.00 97.12 103 THR A O 1
ATOM 735 N N . GLY A 1 104 ? 12.064 1.283 -7.292 1.00 97.94 104 GLY A N 1
ATOM 736 C CA . GLY A 1 104 ? 12.330 0.426 -6.132 1.00 97.94 104 GLY A CA 1
ATOM 737 C C . GLY A 1 104 ? 11.072 -0.189 -5.491 1.00 97.94 104 GLY A C 1
ATOM 738 O O . GLY A 1 104 ? 11.174 -0.818 -4.437 1.00 97.94 104 GLY A O 1
ATOM 739 N N . GLY A 1 105 ? 9.894 -0.031 -6.111 1.00 98.38 105 GLY A N 1
ATOM 740 C CA . GLY A 1 105 ? 8.631 -0.625 -5.669 1.00 98.38 105 GLY A CA 1
ATOM 741 C C . GLY A 1 105 ? 8.232 -0.199 -4.258 1.00 98.38 105 GLY A C 1
ATOM 742 O O . GLY A 1 105 ? 8.133 0.996 -3.966 1.00 98.38 105 GLY A O 1
ATOM 743 N N . TYR A 1 106 ? 8.054 -1.169 -3.359 1.00 98.62 106 TYR A N 1
ATOM 744 C CA . TYR A 1 106 ? 7.695 -0.907 -1.964 1.00 98.62 106 TYR A CA 1
ATOM 745 C C . TYR A 1 106 ? 8.745 -0.090 -1.192 1.00 98.62 106 TYR A C 1
ATOM 747 O O . TYR A 1 106 ? 8.395 0.546 -0.203 1.00 98.62 106 TYR A O 1
ATOM 755 N N . ALA A 1 107 ? 9.997 0.009 -1.662 1.00 98.62 107 ALA A N 1
ATOM 756 C CA . ALA A 1 107 ? 10.961 0.948 -1.078 1.00 98.62 107 ALA A CA 1
ATOM 757 C C . ALA A 1 107 ? 10.511 2.417 -1.235 1.00 98.62 107 ALA A C 1
ATOM 759 O O . ALA A 1 107 ? 10.718 3.232 -0.335 1.00 98.62 107 ALA A O 1
ATOM 760 N N . SER A 1 108 ? 9.865 2.763 -2.355 1.00 98.75 108 SER A N 1
ATOM 761 C CA . SER A 1 108 ? 9.271 4.095 -2.538 1.00 98.75 108 SER A CA 1
ATOM 762 C C . SER A 1 108 ? 7.942 4.252 -1.805 1.00 98.75 108 SER A C 1
ATOM 764 O O . SER A 1 108 ? 7.666 5.347 -1.322 1.00 98.75 108 SER A O 1
ATOM 766 N N . VAL A 1 109 ? 7.152 3.179 -1.670 1.00 98.81 109 VAL A N 1
ATOM 767 C CA . VAL A 1 109 ? 5.942 3.189 -0.826 1.00 98.81 109 VAL A CA 1
ATOM 768 C C . VAL A 1 109 ? 6.315 3.519 0.617 1.00 98.81 109 VAL A C 1
ATOM 770 O O . VAL A 1 109 ? 5.763 4.460 1.177 1.00 98.81 109 VAL A O 1
ATOM 773 N N . GLU A 1 110 ? 7.310 2.833 1.183 1.00 98.75 110 GLU A N 1
ATOM 774 C CA . GLU A 1 110 ? 7.815 3.103 2.533 1.00 98.75 110 GLU A CA 1
ATOM 775 C C . GLU A 1 110 ? 8.301 4.549 2.672 1.00 98.75 110 GLU A C 1
ATOM 777 O O . GLU A 1 110 ? 7.913 5.266 3.592 1.00 98.75 110 GLU A O 1
ATOM 782 N N . LYS A 1 111 ? 9.086 5.031 1.701 1.00 98.62 111 LYS A N 1
ATOM 783 C CA . LYS A 1 111 ? 9.561 6.420 1.697 1.00 98.62 111 LYS A CA 1
ATOM 784 C C . LYS A 1 111 ? 8.416 7.445 1.685 1.00 98.62 111 LYS A C 1
ATOM 786 O O . LYS A 1 111 ? 8.582 8.534 2.231 1.00 98.62 111 LYS A O 1
ATOM 791 N N . GLN A 1 112 ? 7.295 7.136 1.034 1.00 98.62 112 GLN A N 1
ATOM 792 C CA . GLN A 1 112 ? 6.174 8.059 0.839 1.00 98.62 112 GLN A CA 1
ATOM 793 C C . GLN A 1 112 ? 5.098 7.958 1.930 1.00 98.62 112 GLN A C 1
ATOM 795 O O . GLN A 1 112 ? 4.492 8.973 2.270 1.00 98.62 112 GLN A O 1
ATOM 800 N N . ALA A 1 113 ? 4.848 6.761 2.460 1.00 98.44 113 ALA A N 1
ATOM 801 C CA . ALA A 1 113 ? 3.716 6.464 3.336 1.00 98.44 113 ALA A CA 1
ATOM 802 C C . ALA A 1 113 ? 4.057 5.562 4.534 1.00 98.44 113 ALA A C 1
ATOM 804 O O . ALA A 1 113 ? 3.143 5.165 5.253 1.00 98.44 113 ALA A O 1
ATOM 805 N N . GLY A 1 114 ? 5.335 5.273 4.801 1.00 98.38 114 GLY A N 1
ATOM 806 C CA . GLY A 1 114 ? 5.761 4.405 5.907 1.00 98.38 114 GLY A CA 1
ATOM 807 C C . GLY A 1 114 ? 5.280 4.865 7.286 1.00 98.38 114 GLY A C 1
ATOM 808 O O . GLY A 1 114 ? 4.998 4.047 8.149 1.00 98.38 114 GLY A O 1
ATOM 809 N N . SER A 1 115 ? 5.047 6.168 7.491 1.00 98.25 115 SER A N 1
ATOM 810 C CA . SER A 1 115 ? 4.449 6.679 8.737 1.00 98.25 115 SER A CA 1
ATOM 811 C C . SER A 1 115 ? 2.994 6.247 8.967 1.00 98.25 115 SER A C 1
ATOM 813 O O . SER A 1 115 ? 2.494 6.388 10.081 1.00 98.25 115 SER A O 1
ATOM 815 N N . TYR A 1 116 ? 2.314 5.747 7.932 1.00 98.62 116 TYR A N 1
ATOM 816 C CA . TYR A 1 116 ? 0.961 5.197 8.000 1.00 98.62 116 TYR A CA 1
ATOM 817 C C . TYR A 1 116 ? 0.942 3.667 7.995 1.00 98.62 116 TYR A C 1
ATOM 819 O O . TYR A 1 116 ? -0.129 3.104 8.193 1.00 98.62 116 TYR A O 1
ATOM 827 N N . ILE A 1 117 ? 2.082 3.006 7.761 1.00 98.81 117 ILE A N 1
ATOM 828 C CA . ILE A 1 117 ? 2.203 1.549 7.647 1.00 98.81 117 ILE A CA 1
ATOM 829 C C . ILE A 1 117 ? 2.901 1.018 8.899 1.00 98.81 117 ILE A C 1
ATOM 831 O O . ILE A 1 117 ? 3.994 1.436 9.260 1.00 98.81 117 ILE A O 1
ATOM 835 N N . THR A 1 118 ? 2.262 0.080 9.585 1.00 98.69 118 THR A N 1
ATOM 836 C CA . THR A 1 118 ? 2.771 -0.517 10.820 1.00 98.69 118 THR A CA 1
ATOM 837 C C . THR A 1 118 ? 3.878 -1.535 10.546 1.00 98.69 118 THR A C 1
ATOM 839 O O . THR A 1 118 ? 4.887 -1.536 11.248 1.00 98.69 118 THR A O 1
ATOM 842 N N . PHE A 1 119 ? 3.694 -2.423 9.563 1.00 98.69 119 PHE A N 1
ATOM 843 C CA . PHE A 1 119 ? 4.685 -3.434 9.174 1.00 98.69 119 PHE A CA 1
ATOM 844 C C . PHE A 1 119 ? 4.366 -4.072 7.813 1.00 98.69 119 PHE A C 1
ATOM 846 O O . PHE A 1 119 ? 3.277 -3.904 7.262 1.00 98.69 119 PHE A O 1
ATOM 853 N N . TYR A 1 120 ? 5.321 -4.857 7.303 1.00 98.75 120 TYR A N 1
ATOM 854 C CA . TYR A 1 120 ? 5.190 -5.645 6.078 1.00 98.75 120 TYR A CA 1
ATOM 855 C C . TYR A 1 120 ? 5.258 -7.147 6.385 1.00 98.75 120 TYR A C 1
ATOM 857 O O . TYR A 1 120 ? 6.276 -7.637 6.876 1.00 98.75 120 TYR A O 1
ATOM 865 N N . ASN A 1 121 ? 4.206 -7.884 6.039 1.00 98.44 121 ASN A N 1
ATOM 866 C CA . ASN A 1 121 ? 4.170 -9.346 5.998 1.00 98.44 121 ASN A CA 1
ATOM 867 C C . ASN A 1 121 ? 4.841 -9.841 4.709 1.00 98.44 121 ASN A C 1
ATOM 869 O O . ASN A 1 121 ? 4.176 -10.334 3.802 1.00 98.44 121 ASN A O 1
ATOM 873 N N . VAL A 1 122 ? 6.157 -9.645 4.585 1.00 98.56 122 VAL A N 1
ATOM 874 C CA . VAL A 1 122 ? 6.871 -9.969 3.340 1.00 98.56 122 VAL A CA 1
ATOM 875 C C . VAL A 1 122 ? 6.752 -11.461 3.024 1.00 98.56 122 VAL A C 1
ATOM 877 O O . VAL A 1 122 ? 7.149 -12.314 3.822 1.00 98.56 122 VAL A O 1
ATOM 880 N N . GLN A 1 123 ? 6.241 -11.772 1.836 1.00 98.25 123 GLN A N 1
ATOM 881 C CA . GLN A 1 123 ? 6.073 -13.143 1.375 1.00 98.25 123 GLN A CA 1
ATOM 882 C C . GLN A 1 123 ? 7.399 -13.663 0.794 1.00 98.25 123 GLN A C 1
ATOM 884 O O . GLN A 1 123 ? 7.772 -13.351 -0.339 1.00 98.25 123 GLN A O 1
ATOM 889 N N . PHE A 1 124 ? 8.144 -14.438 1.591 1.00 96.69 124 PHE A N 1
ATOM 890 C CA . PHE A 1 124 ? 9.379 -15.127 1.177 1.00 96.69 124 PHE A CA 1
ATOM 891 C C . PHE A 1 124 ? 9.092 -16.532 0.627 1.00 96.69 124 PHE A C 1
ATOM 893 O O . PHE A 1 124 ? 9.670 -17.526 1.069 1.00 96.69 124 PHE A O 1
ATOM 900 N N . TYR A 1 125 ? 8.142 -16.611 -0.297 1.00 95.00 125 TYR A N 1
ATOM 901 C CA . TYR A 1 125 ? 7.672 -17.830 -0.948 1.00 95.00 125 TYR A CA 1
ATOM 902 C C . TYR A 1 125 ? 6.979 -17.474 -2.276 1.00 95.00 125 TYR A C 1
ATOM 904 O O . TYR A 1 125 ? 6.782 -16.290 -2.556 1.00 95.00 125 TYR A O 1
ATOM 912 N N . ASN A 1 126 ? 6.607 -18.509 -3.043 1.00 80.75 126 ASN A N 1
ATOM 913 C CA . ASN A 1 126 ? 6.117 -18.451 -4.433 1.00 80.75 126 ASN A CA 1
ATOM 914 C C . ASN A 1 126 ? 7.146 -17.872 -5.421 1.00 80.75 126 ASN A C 1
ATOM 916 O O . ASN A 1 126 ? 6.727 -17.355 -6.480 1.00 80.75 126 ASN A O 1
#